Protein AF-A0A960PKJ9-F1 (afdb_monomer_lite)

Secondary structure (DSSP, 8-state):
---SS---EEEEESSPPTT---PPPP--S-------------------TTS-EE-SEEEE-TTTTSGGGGGGSEESSEEEEETT---EEEE-SSS-B--B---B-SS-B---SS-B---B-TT--

Sequence (125 aa):
AFDKGAIGHVEVEGDPDPEVYSKIEPPEGGGSGGGEVITPTTAAAAVDASTPVETTEVEIIKGAFDPANAERSYTPPTIKVKVGDEVTWTNEDTVFHTVTSGPSDGSKAEPDGKFDSGNMEEGET

Radius of gyration: 14.98 Å; chains: 1; bounding box: 34×44×35 Å

Structure (mmCIF, N/CA/C/O backbone):
data_AF-A0A960PKJ9-F1
#
_entry.id   AF-A0A960PKJ9-F1
#
loop_
_atom_site.group_PDB
_atom_site.id
_atom_site.type_symbol
_atom_site.label_atom_id
_atom_site.label_alt_id
_atom_site.label_comp_id
_atom_site.label_asym_id
_atom_site.label_entity_id
_atom_site.label_seq_id
_atom_site.pdbx_PDB_ins_code
_atom_site.Cartn_x
_atom_site.Cartn_y
_atom_site.Cartn_z
_atom_site.occupancy
_atom_site.B_iso_or_equiv
_atom_site.auth_seq_id
_atom_site.auth_comp_id
_atom_site.auth_asym_id
_atom_site.auth_atom_id
_atom_site.pdbx_PDB_model_num
ATOM 1 N N . ALA A 1 1 ? 4.878 -20.921 1.166 1.00 42.81 1 ALA A N 1
ATOM 2 C CA . ALA A 1 1 ? 4.986 -20.007 0.023 1.00 42.81 1 ALA A CA 1
ATOM 3 C C . ALA A 1 1 ? 5.390 -18.654 0.581 1.00 42.81 1 ALA A C 1
ATOM 5 O O . ALA A 1 1 ? 4.949 -18.341 1.679 1.00 42.81 1 ALA A O 1
ATOM 6 N N . PHE A 1 2 ? 6.325 -17.980 -0.077 1.00 43.31 2 PHE A N 1
ATOM 7 C CA . PHE A 1 2 ? 6.657 -16.580 0.174 1.00 43.31 2 PHE A CA 1
ATOM 8 C C . PHE A 1 2 ? 5.682 -15.782 -0.685 1.00 43.31 2 PHE A C 1
ATOM 10 O O . PHE A 1 2 ? 5.554 -16.105 -1.874 1.00 43.31 2 PHE A O 1
ATOM 17 N N . ASP A 1 3 ? 4.957 -14.838 -0.099 1.00 54.75 3 ASP A N 1
ATOM 18 C CA . ASP A 1 3 ? 4.133 -13.941 -0.896 1.00 54.75 3 ASP A CA 1
ATOM 19 C C . ASP A 1 3 ? 5.070 -13.085 -1.735 1.00 54.75 3 ASP A C 1
ATOM 21 O O . ASP A 1 3 ? 6.060 -12.554 -1.248 1.00 54.75 3 ASP A O 1
ATOM 25 N N . LYS A 1 4 ? 4.813 -13.008 -3.041 1.00 58.31 4 LYS A N 1
ATOM 26 C CA . LYS A 1 4 ? 5.651 -12.214 -3.951 1.00 58.31 4 LYS A CA 1
ATOM 27 C C . LYS A 1 4 ? 5.454 -10.700 -3.766 1.00 58.31 4 LYS A C 1
ATOM 29 O O . LYS A 1 4 ? 6.022 -9.944 -4.543 1.00 58.31 4 LYS A O 1
ATOM 34 N N . GLY A 1 5 ? 4.641 -10.286 -2.793 1.00 64.94 5 GLY A N 1
ATOM 35 C CA . GLY A 1 5 ? 4.352 -8.896 -2.455 1.00 64.94 5 GLY A CA 1
ATOM 36 C C . GLY A 1 5 ? 5.005 -8.475 -1.139 1.00 64.94 5 GLY A C 1
ATOM 37 O O . GLY A 1 5 ? 5.447 -9.310 -0.350 1.00 64.94 5 GLY A O 1
ATOM 38 N N . ALA A 1 6 ? 5.068 -7.167 -0.915 1.00 77.56 6 ALA A N 1
ATOM 39 C CA . ALA A 1 6 ? 5.495 -6.587 0.351 1.00 77.56 6 ALA A CA 1
ATOM 40 C C . ALA A 1 6 ? 4.316 -6.437 1.323 1.00 77.56 6 ALA A C 1
ATOM 42 O O . ALA A 1 6 ? 3.156 -6.495 0.921 1.00 77.56 6 ALA A O 1
ATOM 43 N N . ILE A 1 7 ? 4.616 -6.225 2.606 1.00 80.94 7 ILE A N 1
ATOM 44 C CA . ILE A 1 7 ? 3.613 -6.042 3.661 1.00 80.94 7 ILE A CA 1
ATOM 45 C C . ILE A 1 7 ? 3.730 -4.610 4.186 1.00 80.94 7 ILE A C 1
ATOM 47 O O . ILE A 1 7 ? 4.746 -4.258 4.782 1.00 80.94 7 ILE A O 1
ATOM 51 N N . GLY A 1 8 ? 2.695 -3.801 3.965 1.00 81.69 8 GLY A N 1
ATOM 52 C CA . GLY A 1 8 ? 2.505 -2.520 4.650 1.00 81.69 8 GLY A CA 1
ATOM 53 C C . GLY A 1 8 ? 1.689 -2.698 5.934 1.00 81.69 8 GLY A C 1
ATOM 54 O O . GLY A 1 8 ? 0.952 -3.678 6.074 1.00 81.69 8 GLY A O 1
ATOM 55 N N . HIS A 1 9 ? 1.810 -1.758 6.872 1.00 86.12 9 HIS A N 1
ATOM 56 C CA . HIS A 1 9 ? 1.032 -1.760 8.111 1.00 86.12 9 HIS A CA 1
ATOM 57 C C . HIS A 1 9 ? 0.219 -0.472 8.272 1.00 86.12 9 HIS A C 1
ATOM 59 O O . HIS A 1 9 ? 0.726 0.630 8.068 1.00 86.12 9 HIS A O 1
ATOM 65 N N . VAL A 1 10 ? -1.044 -0.623 8.672 1.00 87.38 10 VAL A N 1
ATOM 66 C CA . VAL A 1 10 ? -1.953 0.484 8.982 1.00 87.38 10 VAL A CA 1
ATOM 67 C C . VAL A 1 10 ? -2.469 0.277 10.401 1.00 87.38 10 VAL A C 1
ATOM 69 O O . VAL A 1 10 ? -3.217 -0.666 10.664 1.00 87.38 10 VAL A O 1
ATOM 72 N N . GLU A 1 11 ? -2.067 1.150 11.319 1.00 87.69 11 GLU A N 1
ATOM 73 C CA . GLU A 1 11 ? -2.657 1.232 12.652 1.00 87.69 11 GLU A CA 1
ATOM 74 C C . GLU A 1 11 ? -3.878 2.148 12.606 1.00 87.69 11 GLU A C 1
ATOM 76 O O . GLU A 1 11 ? -3.773 3.308 12.213 1.00 87.69 11 GLU A O 1
ATOM 81 N N . VAL A 1 12 ? -5.035 1.641 13.032 1.00 86.25 12 VAL A N 1
ATOM 82 C CA . VAL A 1 12 ? -6.280 2.416 13.065 1.00 86.25 12 VAL A CA 1
ATOM 83 C C . VAL A 1 12 ? -6.642 2.743 14.514 1.00 86.25 12 VAL A C 1
ATOM 85 O O . VAL A 1 12 ? -6.849 1.841 15.327 1.00 86.25 12 VAL A O 1
ATOM 88 N N . GLU A 1 13 ? -6.729 4.030 14.847 1.00 86.56 13 GLU A N 1
ATOM 89 C CA . GLU A 1 13 ? -7.183 4.514 16.153 1.00 86.56 13 GLU A CA 1
ATOM 90 C C . GLU A 1 13 ? -8.688 4.813 16.172 1.00 86.56 13 GLU A C 1
ATOM 92 O O . GLU A 1 13 ? -9.210 5.500 15.294 1.00 86.56 13 GLU A O 1
ATOM 97 N N . GLY A 1 14 ? -9.373 4.383 17.236 1.00 76.88 14 GLY A N 1
ATOM 98 C CA . GLY A 1 14 ? -10.788 4.679 17.482 1.00 76.88 14 GLY A CA 1
ATOM 99 C C . GLY A 1 14 ? -11.619 3.432 17.775 1.00 76.88 14 GLY A C 1
ATOM 100 O O . GLY A 1 14 ? -11.121 2.307 17.721 1.00 76.88 14 GLY A O 1
ATOM 101 N N . ASP A 1 15 ? -12.894 3.638 18.110 1.00 68.75 15 ASP A N 1
ATOM 102 C CA . ASP A 1 15 ? -13.855 2.537 18.188 1.00 68.75 15 ASP A CA 1
ATOM 103 C C . ASP A 1 15 ? -14.084 1.976 16.772 1.00 68.75 15 ASP A C 1
ATOM 105 O O . ASP A 1 15 ? -14.258 2.764 15.843 1.00 68.75 15 ASP A O 1
ATOM 109 N N . PRO A 1 16 ? -14.090 0.645 16.575 1.00 58.03 16 PRO A N 1
ATOM 110 C CA . PRO A 1 16 ? -14.196 0.053 15.247 1.00 58.03 16 PRO A CA 1
ATOM 111 C C . PRO A 1 16 ? -15.517 0.438 14.568 1.00 58.03 16 PRO A C 1
ATOM 113 O O . PRO A 1 16 ? -16.594 0.099 15.062 1.00 58.03 16 PRO A O 1
ATOM 116 N N . ASP A 1 17 ? -15.422 1.094 13.412 1.00 57.34 17 ASP A N 1
ATOM 117 C CA . ASP A 1 17 ? -16.542 1.306 12.495 1.00 57.34 17 ASP A CA 1
ATOM 118 C C . ASP A 1 17 ? -16.574 0.154 11.468 1.00 57.34 17 ASP A C 1
ATOM 120 O O . ASP A 1 17 ? -15.546 -0.153 10.856 1.00 57.34 17 ASP A O 1
ATOM 124 N N . PRO A 1 18 ? -17.703 -0.552 11.283 1.00 54.56 18 PRO A N 1
ATOM 125 C CA . PRO A 1 18 ? -17.802 -1.622 10.293 1.00 54.56 18 PRO A CA 1
ATOM 126 C C . PRO A 1 18 ? -17.667 -1.168 8.822 1.00 54.56 18 PRO A C 1
ATOM 128 O O . PRO A 1 18 ? -17.538 -2.045 7.968 1.00 54.56 18 PRO A O 1
ATOM 131 N N . GLU A 1 19 ? -17.676 0.135 8.503 1.00 54.59 19 GLU A N 1
ATOM 132 C CA . GLU A 1 19 ? -17.646 0.660 7.118 1.00 54.59 19 GLU A CA 1
ATOM 133 C C . GLU A 1 19 ? -16.253 1.087 6.591 1.00 54.59 19 GLU A C 1
ATOM 135 O O . GLU A 1 19 ? -16.153 1.666 5.512 1.00 54.59 19 GLU A O 1
ATOM 140 N N . VAL A 1 20 ? -15.157 0.760 7.290 1.00 56.78 20 VAL A N 1
ATOM 141 C CA . VAL A 1 20 ? -13.776 1.247 7.014 1.00 56.78 20 VAL A CA 1
ATOM 142 C C . VAL A 1 20 ? -13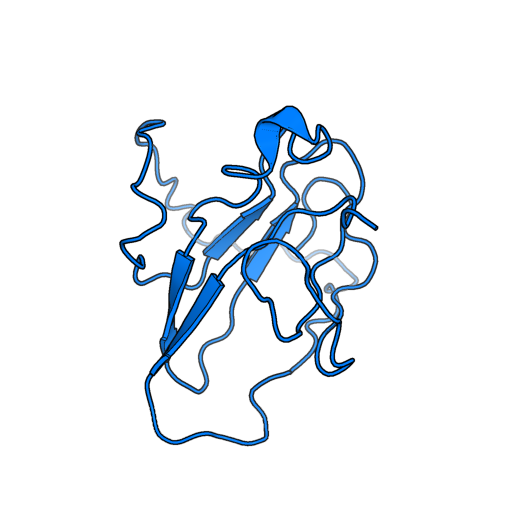.210 0.902 5.618 1.00 56.78 20 VAL A C 1
ATOM 144 O O . VAL A 1 20 ? -12.185 1.446 5.220 1.00 56.78 20 VAL A O 1
ATOM 147 N N . TYR A 1 21 ? -13.865 0.051 4.827 1.00 50.00 21 TYR A N 1
ATOM 148 C CA . TYR A 1 21 ? -13.369 -0.364 3.511 1.00 50.00 21 TYR A CA 1
ATOM 149 C C . TYR A 1 21 ? -14.282 0.150 2.398 1.00 50.00 21 TYR A C 1
ATOM 151 O O . TYR A 1 21 ? -15.195 -0.545 1.954 1.00 50.00 21 TYR A O 1
ATOM 159 N N . SER A 1 22 ? -14.034 1.376 1.940 1.00 44.50 22 SER A N 1
ATOM 160 C CA . SER A 1 22 ? -14.661 1.908 0.729 1.00 44.50 22 SER A CA 1
ATOM 161 C C . SER A 1 22 ? -13.636 1.955 -0.400 1.00 44.50 22 SER A C 1
ATOM 163 O O . SER A 1 22 ? -12.591 2.583 -0.290 1.00 44.50 22 SER A O 1
ATOM 165 N N . LYS A 1 23 ? -13.938 1.239 -1.485 1.00 43.53 23 LYS A N 1
ATOM 166 C CA . LYS A 1 23 ? -13.191 1.252 -2.746 1.00 43.53 23 LYS A CA 1
ATOM 167 C C . LYS A 1 23 ? -13.306 2.642 -3.380 1.00 43.53 23 LYS A C 1
ATOM 169 O O . LYS A 1 23 ? -14.426 3.079 -3.647 1.00 43.53 23 LYS A O 1
ATOM 174 N N . ILE A 1 24 ? -12.185 3.293 -3.675 1.00 43.09 24 ILE A N 1
ATOM 175 C CA . ILE A 1 24 ? -12.165 4.448 -4.579 1.00 43.09 24 ILE A CA 1
ATOM 176 C C . ILE A 1 24 ? -12.082 3.888 -5.999 1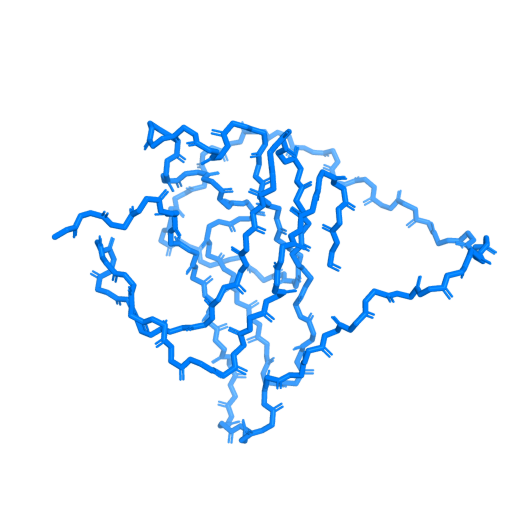.00 43.09 24 ILE A C 1
ATOM 178 O O . ILE A 1 24 ? -11.196 3.103 -6.322 1.00 43.09 24 ILE A O 1
ATOM 182 N N . GLU A 1 25 ? -13.066 4.213 -6.835 1.00 34.41 25 GLU A N 1
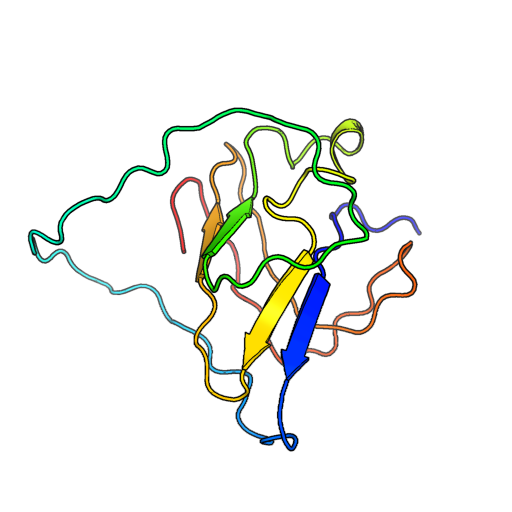ATOM 183 C CA . GLU A 1 25 ? -12.962 3.978 -8.275 1.00 34.41 25 GLU A CA 1
ATOM 184 C C . GLU A 1 25 ? -12.252 5.183 -8.903 1.00 34.41 25 GLU A C 1
ATOM 186 O O . GLU A 1 25 ? -12.587 6.319 -8.548 1.00 34.41 25 GLU A O 1
ATOM 191 N N . PRO A 1 26 ? -11.296 4.975 -9.826 1.00 37.47 26 PRO A N 1
ATOM 192 C CA . PRO A 1 26 ? -10.587 6.079 -10.451 1.00 37.47 26 PRO A CA 1
ATOM 193 C C . PRO A 1 26 ? -11.584 6.985 -11.191 1.00 37.47 26 PRO A C 1
ATOM 195 O O . PRO A 1 26 ? -12.491 6.485 -11.869 1.00 37.47 26 PRO A O 1
ATOM 198 N N . PRO A 1 27 ? -11.460 8.321 -11.092 1.00 40.12 27 PRO A N 1
ATOM 199 C CA . PRO A 1 27 ? -12.327 9.216 -11.835 1.00 40.12 27 PRO A CA 1
ATOM 200 C C . PRO A 1 27 ? -12.038 9.106 -13.338 1.00 40.12 27 PRO A C 1
ATOM 202 O O . PRO A 1 27 ? -11.034 9.597 -13.854 1.00 40.12 27 PRO A O 1
ATOM 205 N N . GLU A 1 28 ? -12.979 8.502 -14.061 1.00 41.78 28 GLU A N 1
ATOM 206 C CA . GLU A 1 28 ? -13.102 8.625 -15.510 1.00 41.78 28 GLU A CA 1
ATOM 207 C C . GLU A 1 28 ? -13.331 10.104 -15.876 1.00 41.78 28 GLU A C 1
ATOM 209 O O . GLU A 1 28 ? -14.434 10.638 -15.746 1.00 41.78 28 GLU A O 1
ATOM 214 N N . GLY A 1 29 ? -12.295 10.770 -16.387 1.00 40.38 29 GLY A N 1
ATOM 215 C CA . GLY A 1 29 ? -12.445 12.007 -17.154 1.00 40.38 29 GLY A CA 1
ATOM 216 C C . GLY A 1 29 ? -11.873 13.261 -16.496 1.00 40.38 29 GLY A C 1
ATOM 217 O O . GLY A 1 29 ? -12.273 13.685 -15.417 1.00 40.38 29 GLY A O 1
ATOM 218 N N . GLY A 1 30 ? -10.942 13.884 -17.224 1.00 47.00 30 GLY A N 1
ATOM 219 C CA . GLY A 1 30 ? -10.126 15.007 -16.783 1.00 47.00 30 GLY A CA 1
ATOM 220 C C . GLY A 1 30 ? -10.888 16.241 -16.298 1.00 47.00 30 GLY A C 1
ATOM 221 O O . GLY A 1 30 ? -11.864 16.696 -16.895 1.00 47.00 30 GLY A O 1
ATOM 222 N N . GLY A 1 31 ? -10.329 16.847 -15.255 1.00 32.53 31 GLY A N 1
ATOM 223 C CA . GLY A 1 31 ? -10.737 18.135 -14.719 1.00 32.53 31 GLY A CA 1
ATOM 224 C C . GLY A 1 31 ? -9.569 18.796 -14.001 1.00 32.53 31 GLY A C 1
ATOM 225 O O . GLY A 1 31 ? -9.240 18.448 -12.877 1.00 32.53 31 GLY A O 1
ATOM 226 N N . SER A 1 32 ? -8.942 19.758 -14.675 1.00 50.28 32 SER A N 1
ATOM 227 C CA . SER A 1 32 ? -7.939 20.670 -14.122 1.00 50.28 32 SER A CA 1
ATOM 228 C C . SER A 1 32 ? -8.467 21.374 -12.865 1.00 50.28 32 SER A C 1
ATOM 230 O O . SER A 1 32 ? -9.362 22.213 -12.964 1.00 50.28 32 SER A O 1
ATOM 232 N N . GLY A 1 33 ? -7.858 21.107 -11.711 1.00 32.50 33 GLY A N 1
ATOM 233 C CA . GLY A 1 33 ? -8.078 21.838 -10.467 1.00 32.50 33 GLY A CA 1
ATOM 234 C C . GLY A 1 33 ? -6.747 22.058 -9.765 1.00 32.50 33 GLY A C 1
ATOM 235 O O . GLY A 1 33 ? -6.140 21.112 -9.282 1.00 32.50 33 GLY A O 1
ATOM 236 N N . GLY A 1 34 ? -6.268 23.303 -9.756 1.00 37.03 34 GLY A N 1
ATOM 237 C CA . GLY A 1 34 ? -5.058 23.695 -9.042 1.00 37.03 34 GLY A CA 1
ATOM 238 C C . GLY A 1 34 ? -5.249 23.541 -7.537 1.00 37.03 34 GLY A C 1
ATOM 239 O O . GLY A 1 34 ? -5.811 24.425 -6.895 1.00 37.03 34 GLY A O 1
ATOM 240 N N . GLY A 1 35 ? -4.789 22.416 -7.001 1.00 29.52 35 GLY A N 1
ATOM 241 C CA . GLY A 1 35 ? -4.452 22.243 -5.596 1.00 29.52 35 GLY A CA 1
ATOM 242 C C . GLY A 1 35 ? -2.948 22.425 -5.451 1.00 29.52 35 GLY A C 1
ATOM 243 O O . GLY A 1 35 ? -2.176 21.899 -6.250 1.00 29.52 35 GLY A O 1
ATOM 244 N N . GLU A 1 36 ? -2.539 23.240 -4.489 1.00 28.95 36 GLU A N 1
ATOM 245 C CA . GLU A 1 36 ? -1.138 23.484 -4.174 1.00 28.95 36 GLU A CA 1
ATOM 246 C C . GLU A 1 36 ? -0.431 22.153 -3.897 1.00 28.95 36 GLU A C 1
ATOM 248 O O . GLU A 1 36 ? -0.704 21.482 -2.903 1.00 28.95 36 GLU A O 1
ATOM 253 N N . VAL A 1 37 ? 0.457 21.767 -4.815 1.00 29.59 37 VAL A N 1
ATOM 254 C CA . VAL A 1 37 ? 1.338 20.610 -4.676 1.00 29.59 37 VAL A CA 1
ATOM 255 C C . VAL A 1 37 ? 2.337 20.952 -3.580 1.00 29.59 37 VAL A C 1
ATOM 257 O O . VAL A 1 37 ? 3.386 21.548 -3.826 1.00 29.59 37 VAL A O 1
ATOM 260 N N . ILE A 1 38 ? 1.998 20.606 -2.343 1.00 32.88 38 ILE A N 1
ATOM 261 C CA . ILE A 1 38 ? 2.978 20.528 -1.270 1.00 32.88 38 ILE A CA 1
ATOM 262 C C . ILE A 1 38 ? 3.854 19.316 -1.554 1.00 32.88 38 ILE A C 1
ATOM 264 O O . ILE A 1 38 ? 3.574 18.211 -1.125 1.00 32.88 38 ILE A O 1
ATOM 268 N N . THR A 1 39 ? 4.923 19.517 -2.321 1.00 24.16 39 THR A N 1
ATOM 269 C CA . THR A 1 39 ? 5.989 18.525 -2.446 1.00 24.16 39 THR A CA 1
ATOM 270 C C . THR A 1 39 ? 6.605 18.300 -1.060 1.00 24.16 39 THR A C 1
ATOM 272 O O . THR A 1 39 ? 7.237 19.239 -0.551 1.00 24.16 39 THR A O 1
ATOM 275 N N . PRO A 1 40 ? 6.537 17.108 -0.441 1.00 36.12 40 PRO A N 1
ATOM 276 C CA . PRO A 1 40 ? 7.486 16.781 0.604 1.00 36.12 40 PRO A CA 1
ATOM 277 C C . PRO A 1 40 ? 8.821 16.466 -0.081 1.00 36.12 40 PRO A C 1
ATOM 279 O O . PRO A 1 40 ? 9.200 15.325 -0.311 1.00 36.12 40 PRO A O 1
ATOM 282 N N . THR A 1 41 ? 9.580 17.508 -0.426 1.00 38.88 41 THR A N 1
ATOM 283 C CA . THR A 1 41 ? 11.030 17.346 -0.541 1.00 38.88 41 THR A CA 1
ATOM 284 C C . THR A 1 41 ? 11.539 17.175 0.883 1.00 38.88 41 THR A C 1
ATOM 286 O O . THR A 1 41 ? 11.516 18.131 1.654 1.00 38.88 41 THR A O 1
ATOM 289 N N . THR A 1 42 ? 11.947 15.962 1.258 1.00 34.00 42 THR A N 1
ATOM 290 C CA . THR A 1 42 ? 13.097 15.696 2.140 1.00 34.00 42 THR A CA 1
ATOM 291 C C . THR A 1 42 ? 13.351 14.192 2.250 1.00 34.00 42 THR A C 1
ATOM 293 O O . THR A 1 42 ? 12.580 13.454 2.841 1.00 34.00 42 THR A O 1
ATOM 296 N N . ALA A 1 43 ? 14.512 13.820 1.707 1.00 31.31 43 ALA A N 1
ATOM 297 C CA . ALA A 1 43 ? 15.438 12.784 2.150 1.00 31.31 43 ALA A CA 1
ATOM 298 C C . ALA A 1 43 ? 14.903 11.368 2.419 1.00 31.31 43 ALA A C 1
ATOM 300 O O . ALA A 1 43 ? 14.308 11.078 3.451 1.00 31.31 43 ALA A O 1
ATOM 301 N N . ALA A 1 44 ? 15.360 10.454 1.559 1.00 36.09 44 ALA A N 1
ATOM 302 C CA . ALA A 1 44 ? 15.624 9.065 1.897 1.00 36.09 44 ALA A CA 1
ATOM 303 C C . ALA A 1 44 ? 16.412 8.970 3.219 1.00 36.09 44 ALA A C 1
ATOM 305 O O . ALA A 1 44 ? 17.636 9.103 3.256 1.00 36.09 44 ALA A O 1
ATOM 306 N N . ALA A 1 45 ? 15.694 8.744 4.310 1.00 31.84 45 ALA A N 1
ATOM 307 C CA . ALA A 1 45 ? 16.232 8.290 5.574 1.00 31.84 45 ALA A CA 1
ATOM 308 C C . ALA A 1 45 ? 15.464 7.020 5.926 1.00 31.84 45 ALA A C 1
ATOM 310 O O . ALA A 1 45 ? 14.237 7.014 5.923 1.00 31.84 45 ALA A O 1
ATOM 311 N N . ALA A 1 46 ? 16.203 5.939 6.166 1.00 37.06 46 ALA A N 1
ATOM 312 C CA . ALA A 1 46 ? 15.664 4.678 6.641 1.00 37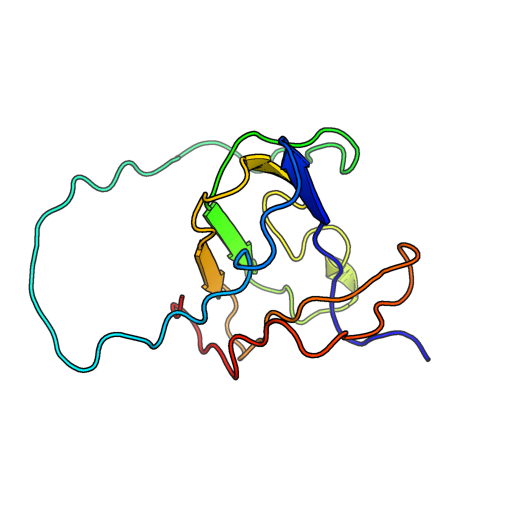.06 46 ALA A CA 1
ATOM 313 C C . ALA A 1 46 ? 14.847 4.931 7.915 1.00 37.06 46 ALA A C 1
ATOM 315 O O . ALA A 1 46 ? 15.417 5.154 8.984 1.00 37.06 46 ALA A O 1
ATOM 316 N N . VAL A 1 47 ? 13.524 4.953 7.780 1.00 39.62 47 VAL A N 1
ATOM 317 C CA . VAL A 1 47 ? 12.627 4.934 8.926 1.00 39.62 47 VAL A CA 1
ATOM 318 C C . VAL A 1 47 ? 12.659 3.523 9.492 1.00 39.62 47 VAL A C 1
ATOM 320 O O . VAL A 1 47 ? 12.559 2.537 8.761 1.00 39.62 47 VAL A O 1
ATOM 323 N N . ASP A 1 48 ? 12.891 3.434 10.796 1.00 44.22 48 ASP A N 1
ATOM 324 C CA . ASP A 1 48 ? 12.670 2.216 11.558 1.00 44.22 48 ASP A CA 1
ATOM 325 C C . ASP A 1 48 ? 11.224 1.769 11.300 1.00 44.22 48 ASP A C 1
ATOM 327 O O . ASP A 1 48 ? 10.289 2.516 11.597 1.00 44.22 48 ASP A O 1
ATOM 331 N N . ALA A 1 49 ? 11.041 0.575 10.727 1.00 53.25 49 ALA A N 1
ATOM 332 C CA . ALA A 1 49 ? 9.728 0.007 10.417 1.00 53.25 49 ALA A CA 1
ATOM 333 C C . ALA A 1 49 ? 8.806 -0.097 11.654 1.00 53.25 49 ALA A C 1
ATOM 335 O O . ALA A 1 49 ? 7.611 -0.354 11.516 1.00 53.25 49 ALA A O 1
ATOM 336 N N . SER A 1 50 ? 9.345 0.118 12.861 1.00 58.22 50 SER A N 1
ATOM 337 C CA . SER A 1 50 ? 8.626 0.046 14.127 1.00 58.22 50 SER A CA 1
ATOM 338 C C . SER A 1 50 ? 7.985 1.356 14.602 1.00 58.22 50 SER A C 1
ATOM 340 O O . SER A 1 50 ? 7.286 1.309 15.614 1.00 58.22 50 SER A O 1
ATOM 342 N N . THR A 1 51 ? 8.216 2.513 13.967 1.00 77.06 51 THR A N 1
ATOM 343 C CA . THR A 1 51 ? 7.545 3.764 14.383 1.00 77.06 51 THR A CA 1
ATOM 344 C C . THR A 1 51 ? 6.492 4.172 13.354 1.00 77.06 51 THR A C 1
ATOM 346 O O . THR A 1 51 ? 6.867 4.637 12.277 1.00 77.06 51 THR A O 1
ATOM 349 N N . PRO A 1 52 ? 5.191 4.027 13.670 1.00 84.88 52 PRO A N 1
ATOM 350 C CA . PRO A 1 52 ? 4.115 4.520 12.821 1.00 84.88 52 PRO A CA 1
ATOM 351 C C . PRO A 1 52 ? 4.239 6.020 12.553 1.00 84.88 52 PRO A C 1
ATOM 353 O O . PRO A 1 52 ? 4.567 6.800 13.452 1.00 84.88 52 PRO A O 1
ATOM 356 N N . VAL A 1 53 ? 3.949 6.419 11.317 1.00 91.62 53 VAL A N 1
ATOM 357 C CA . VAL A 1 53 ? 3.868 7.824 10.902 1.00 91.62 53 VAL A CA 1
ATOM 358 C C . VAL A 1 53 ? 2.397 8.218 10.761 1.00 91.62 53 VAL A C 1
ATOM 360 O O . VAL A 1 53 ? 1.633 7.516 10.109 1.00 91.62 53 VAL A O 1
ATOM 363 N N . GLU A 1 54 ? 1.995 9.343 11.353 1.00 93.94 54 GLU A N 1
ATOM 364 C CA . GLU A 1 54 ? 0.647 9.910 11.184 1.00 93.94 54 GLU A CA 1
ATOM 365 C C . GLU A 1 54 ? 0.512 10.495 9.767 1.00 93.94 54 GLU A C 1
ATOM 367 O O . GLU A 1 54 ? 1.009 11.591 9.493 1.00 93.94 54 GLU A O 1
ATOM 372 N N . THR A 1 55 ? -0.101 9.750 8.848 1.00 94.31 55 THR A N 1
ATOM 373 C CA . THR A 1 55 ? -0.334 10.160 7.454 1.00 94.31 55 THR A CA 1
ATOM 374 C C . THR A 1 55 ? -1.395 9.271 6.812 1.00 94.31 55 THR A C 1
ATOM 376 O O . THR A 1 55 ? -1.571 8.123 7.214 1.00 94.31 55 THR A O 1
ATOM 379 N N . THR A 1 56 ? -2.063 9.793 5.789 1.00 94.06 56 THR A N 1
ATOM 380 C CA . THR A 1 56 ? -3.018 9.071 4.935 1.00 94.06 56 THR A CA 1
ATOM 381 C C . THR A 1 56 ? -2.463 8.774 3.541 1.00 94.06 56 THR A C 1
ATOM 383 O O . THR A 1 56 ? -3.164 8.208 2.716 1.00 94.06 56 THR A O 1
ATOM 386 N N . GLU A 1 57 ? -1.214 9.146 3.268 1.00 95.75 57 GLU A N 1
ATOM 387 C CA . GLU A 1 57 ? -0.559 8.962 1.968 1.00 95.75 57 GLU A CA 1
ATOM 388 C C . GLU A 1 57 ? 0.507 7.864 2.055 1.00 95.75 57 GLU A C 1
ATOM 390 O O . GLU A 1 57 ? 1.356 7.897 2.956 1.00 95.75 57 GLU A O 1
ATOM 395 N N . VAL A 1 58 ? 0.477 6.915 1.115 1.00 95.06 58 VAL A N 1
ATOM 396 C CA . VAL A 1 58 ? 1.434 5.803 1.015 1.00 95.06 58 VAL A CA 1
ATOM 397 C C . VAL A 1 58 ? 1.897 5.620 -0.430 1.00 95.06 58 VAL A C 1
ATOM 399 O O . VAL A 1 58 ? 1.095 5.475 -1.344 1.00 95.06 58 VAL A O 1
ATOM 402 N N . GLU A 1 59 ? 3.204 5.538 -0.651 1.00 95.62 59 GLU A N 1
ATOM 403 C CA . GLU A 1 59 ? 3.774 5.276 -1.979 1.00 95.62 59 GLU A CA 1
ATOM 404 C C . GLU A 1 59 ? 4.244 3.823 -2.106 1.00 95.62 59 GLU A C 1
ATOM 406 O O . GLU A 1 59 ? 4.950 3.321 -1.227 1.00 95.62 59 GLU A O 1
ATOM 411 N N . ILE A 1 60 ? 3.920 3.168 -3.225 1.00 95.50 60 ILE A N 1
ATOM 412 C CA . ILE A 1 60 ? 4.598 1.952 -3.691 1.00 95.50 60 ILE A CA 1
ATOM 413 C C . ILE A 1 60 ? 5.817 2.400 -4.492 1.00 95.50 60 ILE A C 1
ATOM 415 O O . ILE A 1 60 ? 5.685 2.895 -5.607 1.00 95.50 60 ILE A O 1
ATOM 419 N N . ILE A 1 61 ? 7.009 2.283 -3.916 1.00 94.88 61 ILE A N 1
ATOM 420 C CA . ILE A 1 61 ? 8.198 2.945 -4.464 1.00 94.88 61 ILE A CA 1
ATOM 421 C C . ILE A 1 61 ? 8.700 2.310 -5.770 1.00 94.88 61 ILE A C 1
ATOM 423 O O . ILE A 1 61 ? 8.513 1.122 -6.035 1.00 94.88 61 ILE A O 1
ATOM 427 N N . LYS A 1 62 ? 9.484 3.070 -6.542 1.00 94.38 62 LYS A N 1
ATOM 428 C CA . LYS A 1 62 ? 10.246 2.531 -7.682 1.00 94.38 62 LYS A CA 1
ATOM 429 C C . LYS A 1 62 ? 11.106 1.337 -7.270 1.00 94.38 62 LYS A C 1
ATOM 431 O O . LYS A 1 62 ? 11.925 1.432 -6.356 1.00 94.38 62 LYS A O 1
ATOM 436 N N . GLY A 1 63 ? 10.966 0.232 -8.001 1.00 92.88 63 GLY A N 1
ATOM 437 C CA . GLY A 1 63 ? 11.668 -1.017 -7.723 1.00 92.88 63 GLY A CA 1
ATOM 438 C C . GLY A 1 63 ? 11.019 -1.885 -6.643 1.00 92.88 63 GLY A C 1
ATOM 439 O O . GLY A 1 63 ? 11.638 -2.873 -6.244 1.00 92.88 63 GLY A O 1
ATOM 440 N N . ALA A 1 64 ? 9.807 -1.561 -6.177 1.00 92.12 64 ALA A N 1
ATOM 441 C CA . ALA A 1 64 ? 9.044 -2.385 -5.237 1.00 92.12 64 ALA A CA 1
ATOM 442 C C . ALA A 1 64 ? 8.757 -3.800 -5.772 1.00 92.12 64 ALA A C 1
ATOM 444 O O . ALA A 1 64 ? 8.587 -4.723 -4.977 1.00 92.12 64 ALA A O 1
ATOM 445 N N . PHE A 1 65 ? 8.757 -3.988 -7.097 1.00 89.12 65 PHE A N 1
ATOM 446 C CA . PHE A 1 65 ? 8.645 -5.299 -7.745 1.00 89.12 65 PHE A CA 1
ATOM 447 C C . PHE A 1 65 ? 9.800 -6.264 -7.439 1.00 89.12 65 PHE A C 1
ATOM 449 O O . PHE A 1 65 ? 9.641 -7.477 -7.605 1.00 89.12 65 PHE A O 1
ATOM 456 N N . ASP A 1 66 ? 10.976 -5.749 -7.061 1.00 89.56 66 ASP A N 1
ATOM 457 C CA . ASP A 1 66 ? 12.127 -6.576 -6.711 1.00 89.56 66 ASP A CA 1
ATOM 458 C C . ASP A 1 66 ? 11.972 -7.066 -5.262 1.00 89.56 66 ASP A C 1
ATOM 460 O O . ASP A 1 66 ? 11.960 -6.245 -4.340 1.00 89.56 66 ASP A O 1
ATOM 464 N N . PRO A 1 67 ? 11.920 -8.389 -5.011 1.00 84.06 67 PRO A N 1
ATOM 465 C CA . PRO A 1 67 ? 11.848 -8.932 -3.656 1.00 84.06 67 PRO A CA 1
ATOM 466 C C . PRO A 1 67 ? 12.982 -8.467 -2.732 1.00 84.06 67 PRO A C 1
ATOM 468 O O . PRO A 1 67 ? 12.823 -8.496 -1.513 1.00 84.06 67 PRO A O 1
ATOM 471 N N . ALA A 1 68 ? 14.122 -8.027 -3.279 1.00 87.19 68 ALA A N 1
ATOM 472 C CA . ALA A 1 68 ? 15.209 -7.440 -2.497 1.00 87.19 68 ALA A CA 1
ATOM 473 C C . ALA A 1 68 ? 14.820 -6.121 -1.799 1.00 87.19 68 ALA A C 1
ATOM 475 O O . ALA A 1 68 ? 15.489 -5.720 -0.847 1.00 87.19 68 ALA A O 1
ATOM 476 N N . ASN A 1 69 ? 13.745 -5.464 -2.248 1.00 86.19 69 ASN A N 1
ATOM 477 C CA . ASN A 1 69 ? 13.248 -4.200 -1.711 1.00 86.19 69 ASN A CA 1
ATOM 478 C C . ASN A 1 69 ? 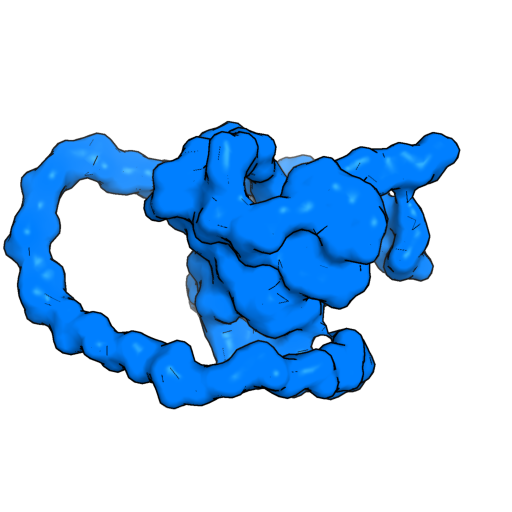12.014 -4.357 -0.810 1.00 86.19 69 ASN A C 1
ATOM 480 O O . ASN A 1 69 ? 11.496 -3.340 -0.362 1.00 86.19 69 ASN A O 1
ATOM 484 N N . ALA A 1 70 ? 11.579 -5.585 -0.494 1.00 83.00 70 ALA A N 1
ATOM 485 C CA . ALA A 1 70 ? 10.326 -5.858 0.226 1.00 83.00 70 ALA A CA 1
ATOM 486 C C . ALA A 1 70 ? 10.139 -5.044 1.525 1.00 83.00 70 ALA A C 1
ATOM 488 O O . ALA A 1 70 ? 9.034 -4.607 1.828 1.00 83.00 70 ALA A O 1
ATOM 489 N N . GLU A 1 71 ? 11.215 -4.792 2.277 1.00 81.50 71 GLU A N 1
ATOM 490 C CA . GLU A 1 71 ? 11.179 -4.006 3.525 1.00 81.50 71 GLU A CA 1
ATOM 491 C C . GLU A 1 71 ? 10.937 -2.501 3.313 1.00 81.50 71 GLU A C 1
ATOM 493 O O . GLU A 1 71 ? 10.667 -1.777 4.268 1.00 81.50 71 GLU A O 1
ATOM 498 N N . ARG A 1 72 ? 11.086 -2.007 2.080 1.00 84.25 72 ARG A N 1
ATOM 499 C CA . ARG A 1 72 ? 10.957 -0.586 1.716 1.00 84.25 72 ARG A CA 1
ATOM 500 C C . ARG A 1 72 ? 9.966 -0.350 0.583 1.00 84.25 72 ARG A C 1
ATOM 502 O O . ARG A 1 72 ? 9.860 0.779 0.125 1.00 84.25 72 ARG A O 1
ATOM 509 N N . SER A 1 73 ? 9.263 -1.387 0.127 1.00 89.75 73 SER A N 1
ATOM 510 C CA . SER A 1 73 ? 8.322 -1.299 -0.993 1.00 89.75 73 SER A CA 1
ATOM 511 C C . SER A 1 73 ? 7.205 -0.284 -0.755 1.00 89.75 73 SER A C 1
ATOM 513 O O . SER A 1 73 ? 6.699 0.264 -1.725 1.00 89.75 73 SER A O 1
ATOM 515 N N . TYR A 1 74 ? 6.871 -0.008 0.510 1.00 91.81 74 TYR A N 1
ATOM 516 C CA . TYR A 1 74 ? 5.966 1.063 0.914 1.00 91.81 74 TYR A CA 1
ATOM 517 C C . TYR A 1 74 ? 6.723 2.187 1.618 1.00 91.81 74 TYR A C 1
ATOM 519 O O . TYR A 1 74 ? 7.608 1.926 2.440 1.00 91.81 74 TYR A O 1
ATOM 527 N N . THR A 1 75 ? 6.348 3.434 1.340 1.00 92.19 75 THR A N 1
ATOM 528 C CA . THR A 1 75 ? 6.842 4.606 2.068 1.00 92.19 75 THR A CA 1
ATOM 529 C C . THR A 1 75 ? 5.677 5.497 2.521 1.00 92.19 75 THR A C 1
ATOM 531 O O . THR A 1 75 ? 4.952 6.002 1.669 1.00 92.19 75 THR A O 1
ATOM 534 N N . PRO A 1 76 ? 5.513 5.729 3.839 1.00 91.88 76 PRO A N 1
ATOM 535 C CA . PRO A 1 76 ? 6.162 4.994 4.931 1.00 91.88 76 PRO A CA 1
ATOM 536 C C . PRO A 1 76 ? 5.659 3.529 5.006 1.00 91.88 76 PRO A C 1
ATOM 538 O O . PRO A 1 76 ? 4.567 3.226 4.533 1.00 91.88 76 PRO A O 1
ATOM 541 N N . PRO A 1 77 ? 6.429 2.604 5.612 1.00 87.50 77 PRO A N 1
ATOM 542 C CA . PRO A 1 77 ? 6.028 1.197 5.734 1.00 87.50 77 PRO A CA 1
ATOM 543 C C . PRO A 1 77 ? 4.909 0.970 6.764 1.00 87.50 77 PRO A C 1
ATOM 545 O O . PRO A 1 77 ? 4.153 0.005 6.648 1.00 87.50 77 PRO A O 1
ATOM 548 N N . THR A 1 78 ? 4.801 1.866 7.751 1.00 88.81 78 THR A N 1
ATOM 549 C CA . THR A 1 78 ? 3.791 1.825 8.809 1.00 88.81 78 THR A CA 1
ATOM 550 C C . THR A 1 78 ? 3.159 3.202 8.967 1.00 88.81 78 THR A C 1
ATOM 552 O O . THR A 1 78 ? 3.860 4.169 9.283 1.00 88.81 78 THR A O 1
ATOM 555 N N . ILE A 1 79 ? 1.841 3.285 8.790 1.00 92.00 79 ILE A N 1
ATOM 556 C CA . ILE A 1 79 ? 1.060 4.501 9.045 1.00 92.00 79 ILE A CA 1
ATOM 557 C C . ILE A 1 79 ? 0.148 4.331 10.250 1.00 92.00 79 ILE A C 1
ATOM 559 O O . ILE A 1 79 ? -0.253 3.216 10.590 1.00 92.00 79 ILE A O 1
ATOM 563 N N . LYS A 1 80 ? -0.208 5.454 10.864 1.00 93.25 80 LYS A N 1
ATOM 564 C CA . LYS A 1 80 ? -1.302 5.550 11.819 1.00 93.25 80 LYS A CA 1
ATOM 565 C C . LYS A 1 80 ? -2.363 6.502 11.280 1.00 93.25 80 LYS A C 1
ATOM 567 O O . LYS A 1 80 ? -2.036 7.593 10.816 1.00 93.25 80 LYS A O 1
ATOM 572 N N . VAL A 1 81 ? -3.612 6.058 11.344 1.00 92.25 81 VAL A N 1
ATOM 573 C CA . VAL A 1 81 ? -4.800 6.779 10.877 1.00 92.25 81 VAL A CA 1
ATOM 574 C C . VAL A 1 81 ? -5.930 6.635 11.887 1.00 92.25 81 VAL A C 1
ATOM 576 O O . VAL A 1 81 ? -5.889 5.781 12.777 1.00 92.25 81 VAL A O 1
ATOM 579 N N . LYS A 1 82 ? -6.965 7.457 11.761 1.00 89.69 82 LYS A N 1
ATOM 580 C CA . LYS A 1 82 ? -8.177 7.356 12.575 1.00 89.69 82 LYS A CA 1
ATOM 581 C C . LYS A 1 82 ? -9.262 6.616 11.816 1.00 89.69 82 LYS A C 1
ATOM 583 O O . LYS A 1 82 ? -9.315 6.619 10.590 1.00 89.69 82 LYS A O 1
ATOM 588 N N . VAL A 1 83 ? -10.169 5.998 12.565 1.00 87.19 83 VAL A N 1
ATOM 589 C CA . VAL A 1 83 ? -11.406 5.462 11.992 1.00 87.19 83 VAL A CA 1
ATOM 590 C C . VAL A 1 83 ? -12.136 6.568 11.219 1.00 87.19 83 VAL A C 1
ATOM 592 O O . VAL A 1 83 ? -12.411 7.634 11.771 1.00 87.19 83 VAL A O 1
ATOM 595 N N . GLY A 1 84 ? -12.451 6.286 9.953 1.00 86.19 84 GLY A N 1
ATOM 596 C CA . GLY A 1 84 ? -13.108 7.216 9.031 1.00 86.19 84 GLY A CA 1
ATOM 597 C C . GLY A 1 84 ? -12.160 8.018 8.134 1.00 86.19 84 GLY A C 1
ATOM 598 O O . GLY A 1 84 ? -12.652 8.727 7.259 1.00 86.19 84 GLY A O 1
ATOM 599 N N . ASP A 1 85 ? -10.840 7.908 8.316 1.00 89.56 85 ASP A N 1
ATOM 600 C CA . ASP A 1 85 ? -9.871 8.502 7.392 1.00 89.56 85 ASP A CA 1
ATOM 601 C C . ASP A 1 85 ? -9.832 7.725 6.064 1.00 89.56 85 ASP A C 1
ATOM 603 O O . ASP A 1 85 ? -9.945 6.497 6.031 1.00 89.56 85 ASP A O 1
ATOM 607 N N . GLU A 1 86 ? -9.640 8.454 4.965 1.00 91.00 86 GLU A N 1
ATOM 608 C CA . GLU A 1 86 ? -9.366 7.895 3.641 1.00 91.00 86 GLU A CA 1
ATOM 609 C C . GLU A 1 86 ? -7.851 7.777 3.462 1.00 91.00 86 GLU A C 1
ATOM 611 O O . GLU A 1 86 ? -7.136 8.745 3.713 1.00 91.00 86 GLU A O 1
ATOM 616 N N . VAL A 1 87 ? -7.364 6.599 3.063 1.00 93.62 87 VAL A N 1
ATOM 617 C CA . VAL A 1 87 ? -5.939 6.355 2.799 1.00 93.62 87 VAL A CA 1
ATOM 618 C C . VAL A 1 87 ? -5.728 6.199 1.301 1.00 93.62 87 VAL A C 1
ATOM 620 O O . VAL A 1 87 ? -6.385 5.375 0.665 1.00 93.62 87 VAL A O 1
ATOM 623 N N . THR A 1 88 ? -4.783 6.961 0.763 1.00 94.69 88 THR A N 1
ATOM 624 C CA . THR A 1 88 ? -4.403 6.954 -0.647 1.00 94.69 88 THR A CA 1
ATOM 625 C C . THR A 1 88 ? -3.096 6.191 -0.806 1.00 94.69 88 THR A C 1
ATOM 627 O O . THR A 1 88 ? -2.081 6.533 -0.193 1.00 94.69 88 THR A O 1
ATOM 630 N N . TRP A 1 89 ? -3.102 5.167 -1.655 1.00 95.88 89 TRP A N 1
ATOM 631 C CA . TRP A 1 89 ? -1.874 4.537 -2.133 1.00 95.88 89 TRP A CA 1
ATOM 632 C C . TRP A 1 89 ? -1.548 5.085 -3.515 1.00 95.88 89 TRP A C 1
ATOM 634 O O . TRP A 1 89 ? -2.453 5.218 -4.314 1.00 95.88 89 TRP A O 1
ATOM 644 N N . THR A 1 90 ? -0.287 5.376 -3.827 1.00 96.62 90 THR A N 1
ATOM 645 C CA . THR A 1 90 ? 0.148 5.733 -5.191 1.00 96.62 90 THR A CA 1
ATOM 646 C C . THR A 1 90 ? 1.154 4.713 -5.694 1.00 96.62 90 THR A C 1
ATOM 648 O O . THR A 1 90 ? 2.131 4.421 -4.998 1.00 96.62 90 THR A O 1
ATOM 651 N N . ASN A 1 91 ? 0.962 4.180 -6.902 1.00 96.38 91 ASN A N 1
ATOM 652 C CA . ASN A 1 91 ? 1.973 3.331 -7.522 1.00 96.38 91 ASN A CA 1
ATOM 653 C C . ASN A 1 91 ? 3.059 4.168 -8.213 1.00 96.38 91 ASN A C 1
ATOM 655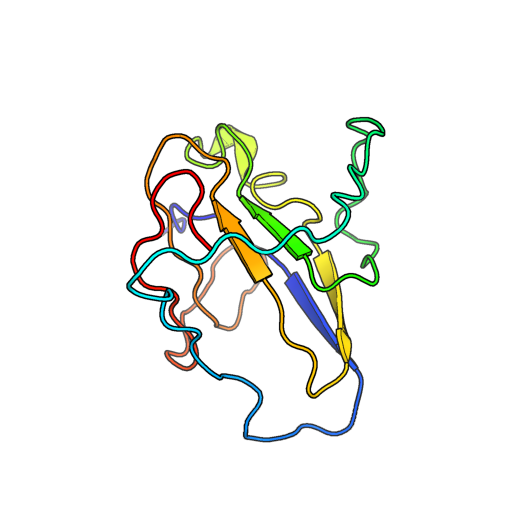 O O . ASN A 1 91 ? 2.918 4.557 -9.365 1.00 96.38 91 ASN A O 1
ATOM 659 N N . GLU A 1 92 ? 4.175 4.412 -7.535 1.00 97.12 92 GLU A N 1
ATOM 660 C CA . GLU A 1 92 ? 5.343 5.077 -8.125 1.00 97.12 92 GLU A CA 1
ATOM 661 C C . GLU A 1 92 ? 6.277 4.108 -8.869 1.00 97.12 92 GLU A C 1
ATOM 663 O O . GLU A 1 92 ? 7.269 4.550 -9.462 1.00 97.12 92 GLU A O 1
ATOM 668 N N . ASP A 1 93 ? 6.004 2.800 -8.835 1.00 95.69 93 ASP A N 1
ATOM 669 C CA . ASP A 1 93 ? 6.776 1.782 -9.538 1.00 95.69 93 ASP A CA 1
ATOM 670 C C . ASP A 1 93 ? 6.408 1.694 -11.025 1.00 95.69 93 ASP A C 1
ATOM 672 O O . ASP A 1 93 ? 5.341 2.089 -11.473 1.00 95.69 93 ASP A O 1
ATOM 676 N N . THR A 1 94 ? 7.323 1.128 -11.805 1.00 94.38 94 THR A N 1
ATOM 677 C CA . THR A 1 94 ? 7.206 1.003 -13.272 1.00 94.38 94 THR A CA 1
ATOM 678 C C . THR A 1 94 ? 6.434 -0.238 -13.727 1.00 94.38 94 THR A C 1
ATOM 680 O O . THR A 1 94 ? 6.348 -0.524 -14.923 1.00 94.38 94 THR A O 1
ATOM 683 N N . VAL A 1 95 ? 5.922 -1.025 -12.781 1.00 93.62 95 VAL A N 1
ATOM 684 C CA . VAL A 1 95 ? 5.099 -2.207 -13.043 1.00 93.62 95 VAL A CA 1
ATOM 685 C C . VAL A 1 95 ? 3.793 -2.086 -12.277 1.00 93.62 95 VAL A C 1
ATOM 687 O O . VAL A 1 95 ? 3.744 -1.429 -11.238 1.00 93.62 95 VAL A O 1
ATOM 690 N N . PHE A 1 96 ? 2.749 -2.746 -12.774 1.00 94.12 96 PHE A N 1
ATOM 691 C CA . PHE A 1 96 ? 1.471 -2.750 -12.082 1.00 94.12 96 PHE A CA 1
ATOM 692 C C . PHE A 1 96 ? 1.580 -3.434 -10.711 1.00 94.12 96 PHE A C 1
ATOM 694 O O . PHE A 1 96 ? 2.260 -4.457 -10.564 1.00 94.12 96 PHE A O 1
ATOM 701 N N . HIS A 1 97 ? 0.852 -2.898 -9.736 1.00 93.62 97 HIS A N 1
ATOM 702 C CA . HIS A 1 97 ? 0.728 -3.445 -8.384 1.00 93.62 97 HIS A CA 1
ATOM 703 C C . HIS A 1 97 ? -0.740 -3.551 -7.966 1.00 93.62 97 HIS A C 1
ATOM 705 O O . HIS A 1 97 ? -1.642 -3.164 -8.702 1.00 93.62 97 HIS A O 1
ATOM 711 N N . THR A 1 98 ? -0.977 -4.122 -6.790 1.00 92.81 98 THR A N 1
ATOM 712 C CA . THR A 1 98 ? -2.290 -4.185 -6.138 1.00 92.81 98 THR A CA 1
ATOM 713 C C . THR A 1 98 ? -2.114 -3.905 -4.650 1.00 92.81 98 THR A C 1
ATOM 715 O O . THR A 1 98 ? -1.104 -4.313 -4.070 1.00 92.81 98 THR A O 1
ATOM 718 N N . VAL A 1 99 ? -3.114 -3.310 -4.008 1.00 92.69 99 VAL A N 1
ATOM 719 C CA . VAL A 1 99 ? -3.200 -3.173 -2.551 1.00 92.69 99 VAL A CA 1
ATOM 720 C C . VAL A 1 99 ? -4.409 -3.961 -2.066 1.00 92.69 99 VAL A C 1
ATOM 722 O O . VAL A 1 99 ? -5.535 -3.722 -2.494 1.00 92.69 99 VAL A O 1
ATOM 725 N N . THR A 1 100 ? -4.178 -4.913 -1.165 1.00 90.94 100 THR A N 1
ATOM 726 C CA . THR A 1 100 ? -5.220 -5.795 -0.622 1.00 90.94 100 THR A CA 1
ATOM 727 C C . THR A 1 100 ? -5.201 -5.781 0.899 1.00 90.94 100 THR A C 1
ATOM 729 O O . THR A 1 100 ? -4.123 -5.803 1.494 1.00 90.94 100 THR A O 1
ATOM 732 N N . SER A 1 101 ? -6.370 -5.818 1.539 1.00 91.19 101 SER A N 1
ATOM 733 C CA . SER A 1 101 ? -6.463 -5.959 2.997 1.00 91.19 101 SER A CA 1
ATOM 734 C C . SER A 1 101 ? -6.365 -7.415 3.449 1.00 91.19 101 SER A C 1
ATOM 736 O O . SER A 1 101 ? -6.825 -8.332 2.767 1.00 91.19 101 SER A O 1
ATOM 738 N N . GLY A 1 102 ? -5.811 -7.635 4.641 1.00 87.81 102 GLY A N 1
ATOM 739 C CA . GLY A 1 102 ? -5.801 -8.944 5.285 1.00 87.81 102 GLY A CA 1
ATOM 740 C C . GLY A 1 102 ? -4.876 -9.012 6.500 1.00 87.81 102 GLY A C 1
ATOM 741 O O . GLY A 1 102 ? -3.992 -8.165 6.652 1.00 87.81 102 GLY A O 1
ATOM 742 N N . PRO A 1 103 ? -5.064 -9.994 7.399 1.00 84.81 103 PRO A N 1
ATOM 743 C CA . PRO A 1 103 ? -4.099 -10.274 8.453 1.00 84.81 103 PRO A CA 1
ATOM 744 C C . PRO A 1 103 ? -2.736 -10.673 7.875 1.00 84.81 103 PRO A C 1
ATOM 746 O O . PRO A 1 103 ? -2.642 -11.359 6.857 1.00 84.81 103 PRO A O 1
ATOM 749 N N . SER A 1 104 ? -1.678 -10.293 8.588 1.00 81.81 104 SER A N 1
ATOM 750 C CA . SER A 1 104 ? -0.305 -10.685 8.285 1.00 81.81 104 SER A CA 1
ATOM 751 C C . SER A 1 104 ? 0.429 -11.091 9.559 1.00 81.81 104 SER A C 1
ATOM 753 O O . SER A 1 104 ? 0.211 -10.505 10.620 1.00 81.81 104 SER A O 1
ATOM 755 N N . ASP A 1 105 ? 1.300 -12.096 9.460 1.00 78.88 105 ASP A N 1
ATOM 756 C CA . ASP A 1 105 ? 2.232 -12.478 10.532 1.00 78.88 105 ASP A CA 1
ATOM 757 C C . ASP A 1 105 ? 3.601 -11.776 10.410 1.00 78.88 105 ASP A C 1
ATOM 759 O O . ASP A 1 105 ? 4.546 -12.105 11.128 1.00 78.88 105 ASP A O 1
ATOM 763 N N . GLY A 1 106 ? 3.711 -10.814 9.486 1.00 72.12 106 GLY A N 1
ATOM 764 C CA . GLY A 1 106 ? 4.945 -10.109 9.140 1.00 72.12 106 GLY A CA 1
ATOM 765 C C . GLY A 1 106 ? 5.822 -10.849 8.126 1.00 72.12 106 GLY A C 1
ATOM 766 O O . GLY A 1 106 ? 6.807 -10.293 7.656 1.00 72.12 106 GLY A O 1
ATOM 767 N N . SER A 1 107 ? 5.487 -12.091 7.770 1.00 70.31 107 SER A N 1
ATOM 768 C CA . SER A 1 107 ? 6.177 -12.881 6.738 1.00 70.31 107 SER A CA 1
ATOM 769 C C . SER A 1 107 ? 5.244 -13.368 5.629 1.00 70.31 107 SER A C 1
ATOM 771 O O . SER A 1 107 ? 5.715 -13.728 4.548 1.00 70.31 107 SER A O 1
ATOM 773 N N . LYS A 1 108 ? 3.941 -13.423 5.904 1.00 75.50 108 LYS A N 1
ATOM 774 C CA . LYS A 1 108 ? 2.880 -13.788 4.970 1.00 75.50 108 LYS A CA 1
ATOM 775 C C . LYS A 1 108 ? 1.641 -12.960 5.239 1.00 75.50 108 LYS A C 1
ATOM 777 O O . LYS A 1 108 ? 1.323 -12.699 6.400 1.00 75.50 108 LYS A O 1
ATOM 782 N N . ALA A 1 109 ? 0.932 -12.617 4.175 1.00 81.88 109 ALA A N 1
ATOM 783 C CA . ALA A 1 109 ? -0.365 -11.967 4.240 1.00 81.88 109 ALA A CA 1
ATOM 784 C C . ALA A 1 109 ? -1.445 -12.924 3.726 1.00 81.88 109 ALA A C 1
ATOM 786 O O . ALA A 1 109 ? -1.260 -13.615 2.729 1.00 81.88 109 ALA A O 1
ATOM 787 N N . GLU A 1 110 ? -2.590 -12.951 4.399 1.00 85.75 110 GLU A N 1
ATOM 788 C CA . GLU A 1 110 ? -3.764 -13.705 3.960 1.00 85.75 110 GLU A CA 1
ATOM 789 C C . GLU A 1 110 ? -4.866 -12.697 3.616 1.00 85.75 110 GLU A C 1
ATOM 791 O O . GLU A 1 110 ? -5.459 -12.131 4.536 1.00 85.75 110 GLU A O 1
ATOM 796 N N . PRO A 1 111 ? -5.138 -12.425 2.325 1.00 87.94 111 PRO A N 1
ATOM 797 C CA . PRO A 1 111 ? -6.164 -11.467 1.933 1.00 87.94 111 PRO A CA 1
ATOM 798 C C . PRO A 1 111 ? -7.530 -11.829 2.519 1.00 87.94 111 PRO A C 1
ATOM 800 O O . PRO A 1 111 ? -7.986 -12.969 2.415 1.00 87.94 111 PRO A O 1
ATOM 803 N N . ASP A 1 112 ? -8.207 -10.853 3.118 1.00 88.31 112 ASP A N 1
ATOM 804 C CA . ASP A 1 112 ? -9.516 -11.056 3.747 1.00 88.31 112 ASP A CA 1
ATOM 805 C C . ASP A 1 112 ? -10.699 -10.690 2.838 1.00 88.31 112 ASP A C 1
ATOM 807 O O . ASP A 1 112 ? -11.855 -10.922 3.202 1.00 88.31 112 ASP A O 1
ATOM 811 N N . GLY A 1 113 ? -10.408 -10.140 1.655 1.00 88.12 113 GLY A N 1
ATOM 812 C CA . GLY A 1 113 ? -11.384 -9.777 0.631 1.00 88.12 113 GLY A CA 1
ATOM 813 C C . GLY A 1 113 ? -12.223 -8.538 0.952 1.00 88.12 113 GLY A C 1
ATOM 814 O O . GLY A 1 113 ? -13.230 -8.324 0.281 1.00 88.12 113 GLY A O 1
ATOM 815 N N . LYS A 1 114 ? -11.857 -7.741 1.967 1.00 87.31 114 LYS A N 1
ATOM 816 C CA . LYS A 1 114 ? -12.589 -6.507 2.305 1.00 87.31 114 LYS A CA 1
ATOM 817 C C . LYS A 1 114 ? -12.197 -5.321 1.425 1.00 87.31 114 LYS A C 1
ATOM 819 O O . LYS A 1 114 ? -13.059 -4.519 1.085 1.00 87.31 114 LYS A O 1
ATOM 824 N N . PHE A 1 115 ? -10.928 -5.235 1.041 1.00 88.56 115 PHE A N 1
ATOM 825 C CA . PHE A 1 115 ? -10.388 -4.223 0.142 1.00 88.56 115 PHE A CA 1
ATOM 826 C C . PHE A 1 115 ? -9.430 -4.859 -0.867 1.00 88.56 115 PHE A C 1
ATOM 828 O O . PHE A 1 115 ? -8.583 -5.681 -0.506 1.00 88.56 115 PHE A O 1
ATOM 835 N N . ASP A 1 116 ? -9.575 -4.443 -2.120 1.00 91.94 116 ASP A N 1
ATOM 836 C CA . ASP A 1 116 ? -8.690 -4.746 -3.239 1.00 91.94 116 ASP A CA 1
ATOM 837 C C . ASP A 1 116 ? -8.759 -3.552 -4.199 1.00 91.94 116 ASP A C 1
ATOM 839 O O . ASP A 1 116 ? -9.842 -3.225 -4.700 1.00 91.94 116 ASP A O 1
ATOM 843 N N . SER A 1 117 ? -7.630 -2.881 -4.424 1.00 93.19 117 SER A N 1
ATOM 844 C CA . SER A 1 117 ? -7.538 -1.760 -5.368 1.00 93.19 117 SER A CA 1
ATOM 845 C C . SER A 1 117 ? -7.807 -2.191 -6.815 1.00 93.19 117 SER A C 1
ATOM 847 O O . SER A 1 117 ? -8.136 -1.366 -7.663 1.00 93.19 117 SER A O 1
ATOM 849 N N . GLY A 1 118 ? -7.658 -3.483 -7.122 1.00 93.44 118 GLY A N 1
ATOM 850 C CA . GLY A 1 118 ? -7.403 -3.942 -8.478 1.00 93.44 118 GLY A CA 1
ATOM 851 C C . GLY A 1 118 ? -6.000 -3.543 -8.937 1.00 93.44 118 GLY A C 1
ATOM 852 O O . GLY A 1 118 ? -5.174 -3.064 -8.155 1.00 93.44 118 GLY A O 1
ATOM 853 N N . ASN A 1 119 ? -5.716 -3.772 -10.216 1.00 94.75 119 ASN A N 1
ATOM 854 C CA . ASN A 1 119 ? -4.442 -3.392 -10.815 1.00 94.75 119 ASN A CA 1
ATOM 855 C C . ASN A 1 119 ? -4.284 -1.866 -10.806 1.00 94.75 119 ASN A C 1
ATOM 857 O O . ASN A 1 119 ? -5.143 -1.176 -11.342 1.00 94.75 119 ASN A O 1
ATOM 861 N N . MET A 1 120 ? -3.168 -1.396 -10.254 1.00 95.38 120 MET A N 1
ATOM 862 C CA . MET A 1 120 ? -2.709 -0.011 -10.291 1.00 95.38 120 MET A CA 1
ATOM 863 C C . MET A 1 120 ? -1.481 0.072 -11.200 1.00 95.38 120 MET A C 1
ATOM 865 O O . MET A 1 120 ? -0.437 -0.494 -10.867 1.00 95.38 120 MET A O 1
ATOM 869 N N . GLU A 1 121 ? -1.584 0.740 -12.342 1.00 96.69 121 GLU A N 1
ATOM 870 C CA . GLU A 1 121 ? -0.463 1.081 -13.227 1.00 96.69 121 GLU A CA 1
ATOM 871 C C . GLU A 1 121 ? 0.419 2.190 -12.617 1.00 96.69 121 GLU A C 1
ATOM 873 O O . GLU A 1 121 ? 0.090 2.764 -11.579 1.00 96.69 121 GLU A O 1
ATOM 878 N N . GLU A 1 122 ? 1.561 2.498 -13.242 1.00 96.44 122 GLU A N 1
ATOM 879 C CA . GLU A 1 122 ? 2.432 3.603 -12.804 1.00 96.44 122 GLU A CA 1
ATOM 880 C C . GLU A 1 122 ? 1.648 4.931 -12.750 1.00 96.44 122 GLU A C 1
ATOM 882 O O . GLU A 1 122 ? 1.082 5.384 -13.747 1.00 96.44 122 GLU A O 1
ATOM 887 N N . GLY A 1 123 ? 1.655 5.569 -11.581 1.00 94.19 123 GLY A N 1
ATOM 888 C CA . GLY A 1 123 ? 0.994 6.836 -11.282 1.00 94.19 123 GLY A CA 1
ATOM 889 C C . GLY A 1 123 ? -0.471 6.732 -10.849 1.00 94.19 123 GLY A C 1
ATOM 890 O O . GLY A 1 123 ? -1.080 7.772 -10.604 1.00 94.19 123 GLY A O 1
ATOM 891 N N . GLU A 1 124 ? -1.053 5.533 -10.764 1.00 97.06 124 GLU A N 1
ATOM 892 C CA . GLU A 1 124 ? -2.439 5.354 -10.305 1.00 97.06 124 GLU A CA 1
ATOM 893 C C . GLU A 1 124 ? -2.565 5.363 -8.773 1.00 97.06 124 GLU A C 1
ATOM 895 O O . GLU A 1 124 ? -1.616 5.011 -8.060 1.00 97.06 124 GLU A O 1
ATOM 900 N N . THR A 1 125 ? -3.756 5.759 -8.300 1.00 92.81 125 THR A N 1
ATOM 901 C CA . THR A 1 125 ? -4.155 5.842 -6.885 1.00 92.81 125 THR A CA 1
ATOM 902 C C . THR A 1 125 ? -5.473 5.148 -6.603 1.00 92.81 125 THR A C 1
ATOM 904 O O . THR A 1 125 ? -6.418 5.439 -7.377 1.00 92.81 125 THR A O 1
#

Foldseek 3Di:
DFPLAAAAAEAEDDDDDPPQQDADDDDDDDDDDDDPPPDPPDDDDDDDLPDAAADQEKEQAAPSSPPVCRCPRIVVRHHYDYRPDHHDYFYQYQAWDKDADADDPNRDGDGPPRYINPIHHHGGD

pLDDT: mean 74.27, std 23.04, range [24.16, 97.12]